Protein AF-E9D9M6-F1 (afdb_monomer_lite)

Structure (mmCIF, N/CA/C/O backbone):
data_AF-E9D9M6-F1
#
_entry.id   AF-E9D9M6-F1
#
loop_
_atom_site.group_PDB
_atom_site.id
_atom_site.type_symbol
_atom_site.label_atom_id
_atom_site.label_alt_id
_atom_site.label_comp_id
_atom_site.label_asym_id
_atom_site.label_entity_id
_atom_site.label_seq_id
_atom_site.pdbx_PDB_ins_code
_atom_site.Cartn_x
_atom_site.Cartn_y
_atom_site.Cartn_z
_atom_site.occupancy
_atom_site.B_iso_or_equiv
_atom_site.auth_seq_id
_atom_site.auth_comp_id
_atom_site.auth_asym_id
_atom_site.auth_atom_id
_atom_site.pdbx_PDB_model_num
ATOM 1 N N . PHE A 1 1 ? -7.738 -0.758 3.092 1.00 94.56 1 PHE A N 1
ATOM 2 C CA . PHE A 1 1 ? -6.888 -0.026 4.044 1.00 94.56 1 PHE A CA 1
ATOM 3 C C . PHE A 1 1 ? -7.415 -0.153 5.475 1.00 94.56 1 PHE A C 1
ATOM 5 O O . PHE A 1 1 ? -6.668 -0.632 6.311 1.00 94.56 1 PHE A O 1
ATOM 12 N N . PHE A 1 2 ? -8.692 0.124 5.754 1.00 97.19 2 PHE A N 1
ATOM 13 C CA . PHE A 1 2 ? -9.282 -0.153 7.082 1.00 97.19 2 PHE A CA 1
ATOM 14 C C . PHE A 1 2 ? -9.770 -1.597 7.252 1.00 97.19 2 PHE A C 1
ATOM 16 O O . PHE A 1 2 ? -9.523 -2.226 8.266 1.00 97.19 2 PHE A O 1
ATOM 23 N N . LYS A 1 3 ? -10.407 -2.154 6.214 1.00 94.88 3 LYS A N 1
ATOM 24 C CA . LYS A 1 3 ? -10.899 -3.542 6.182 1.00 94.88 3 LYS A CA 1
ATOM 25 C C . LYS A 1 3 ? -10.252 -4.279 5.000 1.00 94.88 3 LYS A C 1
ATOM 27 O O . LYS A 1 3 ? -10.817 -4.281 3.904 1.00 94.88 3 LYS A O 1
ATOM 32 N N . PRO A 1 4 ? -9.001 -4.766 5.122 1.00 94.00 4 PRO A N 1
ATOM 33 C CA . PRO A 1 4 ? -8.309 -5.423 4.015 1.00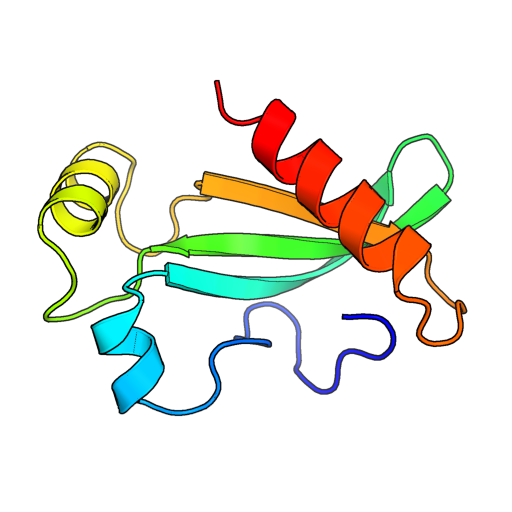 94.00 4 PRO A CA 1
ATOM 34 C C . PRO A 1 4 ? -9.045 -6.697 3.583 1.00 94.00 4 PRO A C 1
ATOM 36 O O . PRO A 1 4 ? -9.311 -7.580 4.387 1.00 94.00 4 PRO A O 1
ATOM 39 N N . THR A 1 5 ? -9.345 -6.805 2.287 1.00 94.38 5 THR A N 1
ATOM 40 C CA . THR A 1 5 ? -10.025 -7.972 1.688 1.00 94.38 5 THR A CA 1
ATOM 41 C C . THR A 1 5 ? -9.066 -8.971 1.047 1.00 94.38 5 THR A C 1
ATOM 43 O O . THR A 1 5 ? -9.489 -9.962 0.458 1.00 94.38 5 THR A O 1
ATOM 46 N N . VAL A 1 6 ? -7.765 -8.693 1.104 1.00 96.00 6 VAL A N 1
ATOM 47 C CA . VAL A 1 6 ? -6.722 -9.525 0.506 1.00 96.00 6 VAL A CA 1
ATOM 48 C C . VAL A 1 6 ? -5.913 -10.208 1.595 1.00 96.00 6 VAL A C 1
ATOM 50 O O . VAL A 1 6 ? -5.737 -9.664 2.683 1.00 96.00 6 VAL A O 1
ATOM 53 N N . ALA A 1 7 ? -5.399 -11.397 1.291 1.00 97.06 7 ALA A N 1
ATOM 54 C CA . ALA A 1 7 ? -4.478 -12.092 2.178 1.00 97.06 7 ALA A CA 1
ATOM 55 C C . ALA A 1 7 ? -3.144 -11.335 2.312 1.00 97.06 7 ALA A C 1
ATOM 57 O O . ALA A 1 7 ? -2.796 -10.489 1.485 1.00 97.06 7 ALA A O 1
ATOM 58 N N . ARG A 1 8 ? -2.367 -11.682 3.341 1.00 97.50 8 ARG A N 1
ATOM 59 C CA . ARG A 1 8 ? -0.999 -11.184 3.517 1.00 97.50 8 ARG A CA 1
ATOM 60 C C . ARG A 1 8 ? -0.141 -11.462 2.271 1.00 97.50 8 ARG A C 1
ATOM 62 O O . ARG A 1 8 ? -0.247 -12.524 1.660 1.00 97.50 8 ARG A O 1
ATOM 69 N N . GLY A 1 9 ? 0.709 -10.507 1.905 1.00 95.56 9 GLY A N 1
ATOM 70 C CA . GLY A 1 9 ? 1.576 -10.552 0.727 1.00 95.56 9 GLY A CA 1
ATOM 71 C C . GLY A 1 9 ? 0.849 -10.285 -0.593 1.00 95.56 9 GLY A C 1
ATOM 72 O O . GLY A 1 9 ? 1.410 -10.541 -1.657 1.00 95.56 9 GLY A O 1
ATOM 73 N N . LYS A 1 10 ? -0.409 -9.827 -0.551 1.00 96.94 10 LYS A N 1
ATOM 74 C CA . LYS A 1 10 ? -1.197 -9.498 -1.743 1.00 96.94 10 LYS A CA 1
ATOM 75 C C . LYS A 1 10 ? -1.485 -8.007 -1.830 1.00 96.94 10 LYS A C 1
ATOM 77 O O . LYS A 1 10 ? -1.632 -7.317 -0.820 1.00 96.94 10 LYS A O 1
ATOM 82 N N . THR A 1 11 ? -1.638 -7.546 -3.064 1.00 97.25 11 THR A N 1
ATOM 83 C CA . THR A 1 11 ? -1.885 -6.145 -3.391 1.00 97.25 11 THR A CA 1
ATOM 84 C C . THR A 1 11 ? -3.285 -5.702 -3.005 1.00 97.25 11 THR A C 1
ATOM 86 O O . THR A 1 11 ? -4.290 -6.245 -3.477 1.00 97.25 11 THR A O 1
ATOM 89 N N . VAL A 1 12 ? -3.353 -4.674 -2.159 1.00 97.25 12 VAL A N 1
ATOM 90 C CA . VAL A 1 12 ? -4.602 -3.979 -1.840 1.00 97.25 12 VAL A CA 1
ATOM 91 C C . VAL A 1 12 ? -4.899 -2.893 -2.871 1.00 97.25 12 VAL A C 1
ATOM 93 O O . VAL A 1 12 ? -6.060 -2.723 -3.244 1.00 97.25 12 VAL A O 1
ATOM 96 N N . TRP A 1 13 ? -3.868 -2.210 -3.372 1.00 96.94 13 TRP A N 1
ATOM 97 C CA . TRP A 1 13 ? -3.990 -1.181 -4.400 1.00 96.94 13 TRP A CA 1
ATOM 98 C C . TRP A 1 13 ? -2.677 -1.018 -5.186 1.00 96.94 13 TRP A C 1
ATOM 100 O O . TRP A 1 13 ? -1.617 -1.077 -4.570 1.00 96.94 13 TRP A O 1
ATOM 110 N N . PRO A 1 14 ? -2.711 -0.756 -6.502 1.00 96.88 14 PRO A N 1
ATOM 111 C CA . PRO A 1 14 ? -3.888 -0.762 -7.368 1.00 96.88 14 PRO A CA 1
ATOM 112 C C . PRO A 1 14 ? -4.322 -2.196 -7.719 1.00 96.88 14 PRO A C 1
ATOM 114 O O . PRO A 1 14 ? -3.534 -3.135 -7.666 1.00 96.88 14 PRO A O 1
ATOM 117 N N . LYS A 1 15 ? -5.608 -2.382 -8.045 1.00 93.50 15 LYS A N 1
ATOM 118 C CA . LYS A 1 15 ? -6.198 -3.716 -8.286 1.00 93.50 15 LYS A CA 1
ATOM 119 C C . LYS A 1 15 ? -6.088 -4.184 -9.736 1.00 93.50 15 LYS A C 1
ATOM 121 O O . LYS A 1 15 ? -6.040 -5.387 -9.974 1.00 93.50 15 LYS A O 1
ATOM 126 N N . ASN A 1 16 ? -6.108 -3.263 -10.699 1.00 95.62 16 ASN A N 1
ATOM 127 C CA . ASN A 1 16 ? -6.111 -3.620 -12.115 1.00 95.62 16 ASN A CA 1
ATOM 128 C C . ASN A 1 16 ? -4.689 -3.561 -12.726 1.00 95.62 16 ASN A C 1
ATOM 130 O O . ASN A 1 16 ? -3.847 -2.790 -12.256 1.00 95.62 16 ASN A O 1
ATOM 134 N N . PRO A 1 17 ? -4.406 -4.352 -13.781 1.00 94.69 17 PRO A N 1
ATOM 135 C CA . PRO A 1 17 ? -3.078 -4.403 -14.400 1.00 94.69 17 PRO A CA 1
ATOM 136 C C . PRO A 1 17 ? -2.603 -3.089 -15.030 1.00 94.69 17 PRO A C 1
ATOM 138 O O . PRO A 1 17 ? -1.407 -2.807 -15.019 1.00 94.69 17 PRO A O 1
ATOM 141 N N . ALA A 1 18 ? -3.515 -2.284 -15.580 1.00 96.06 18 ALA A N 1
ATOM 142 C CA . ALA A 1 18 ? -3.153 -1.032 -16.240 1.00 96.06 18 ALA A CA 1
ATOM 143 C C . ALA A 1 18 ? -2.592 -0.016 -15.235 1.00 96.06 18 ALA A C 1
ATOM 145 O O . ALA A 1 18 ? -1.544 0.582 -15.477 1.00 96.06 18 ALA A O 1
ATOM 146 N N . ASP A 1 19 ? -3.233 0.112 -14.076 1.00 97.38 19 ASP A N 1
ATOM 147 C CA . ASP A 1 19 ? -2.811 1.010 -13.005 1.00 97.38 19 ASP A CA 1
ATOM 148 C C . ASP A 1 19 ? -1.519 0.539 -12.334 1.00 97.38 19 ASP A C 1
ATOM 150 O O . ASP A 1 19 ? -0.665 1.359 -12.000 1.00 97.38 19 ASP A O 1
ATOM 154 N N . LEU A 1 20 ? -1.318 -0.777 -12.213 1.00 96.44 20 LEU A N 1
ATOM 155 C CA . LEU A 1 20 ? -0.051 -1.350 -11.745 1.00 96.44 20 LEU A CA 1
ATOM 156 C C . LEU A 1 20 ? 1.137 -0.892 -12.610 1.00 96.44 20 LEU A C 1
ATOM 158 O O . LEU A 1 20 ? 2.207 -0.574 -12.086 1.00 96.44 20 LEU A O 1
ATOM 162 N N . LEU A 1 21 ? 0.967 -0.838 -13.934 1.00 96.62 21 LEU A N 1
ATOM 163 C CA . LEU A 1 21 ? 2.003 -0.351 -14.851 1.00 96.62 21 LEU A CA 1
ATOM 164 C C . LEU A 1 21 ? 2.098 1.178 -14.856 1.00 96.62 21 LEU A C 1
ATOM 166 O O . LEU A 1 21 ? 3.201 1.721 -14.857 1.00 96.62 21 LEU A O 1
ATOM 170 N N . ARG A 1 22 ? 0.952 1.868 -14.829 1.00 96.75 22 ARG A N 1
ATOM 171 C CA . ARG A 1 22 ? 0.868 3.333 -14.857 1.00 96.75 22 ARG A CA 1
ATOM 172 C C . ARG A 1 22 ? 1.524 3.971 -13.636 1.00 96.75 22 ARG A C 1
ATOM 174 O O . ARG A 1 22 ? 2.331 4.880 -13.797 1.00 96.75 22 ARG A O 1
ATOM 181 N N . TYR A 1 23 ? 1.167 3.520 -12.435 1.00 96.75 23 TYR A N 1
ATOM 182 C CA . TYR A 1 23 ? 1.712 4.063 -11.192 1.00 96.75 23 TYR A CA 1
ATOM 183 C C . TYR A 1 23 ? 3.082 3.480 -10.871 1.00 96.75 23 TYR A C 1
ATOM 185 O O . TYR A 1 23 ? 3.890 4.146 -10.238 1.00 96.75 23 TYR A O 1
ATOM 193 N N . GLY A 1 24 ? 3.354 2.245 -11.297 1.00 97.38 24 GLY A N 1
ATOM 194 C CA . GLY A 1 24 ? 4.643 1.594 -11.087 1.00 97.38 24 GLY A CA 1
ATOM 195 C C . GLY A 1 24 ? 4.933 1.185 -9.644 1.00 97.38 24 GLY A C 1
ATOM 196 O O . GLY A 1 24 ? 5.991 0.618 -9.395 1.00 97.38 24 GLY A O 1
ATOM 197 N N . VAL A 1 25 ? 4.011 1.417 -8.712 1.00 97.12 25 VAL A N 1
ATOM 198 C CA . VAL A 1 25 ? 4.081 0.997 -7.308 1.00 97.12 25 VAL A CA 1
ATOM 199 C C . VAL A 1 25 ? 2.787 0.309 -6.895 1.00 97.12 25 VAL A C 1
ATOM 201 O O . VAL A 1 25 ? 1.743 0.480 -7.527 1.00 97.12 25 VAL A O 1
ATOM 204 N N . ARG A 1 26 ? 2.861 -0.471 -5.821 1.00 97.75 26 ARG A N 1
ATOM 205 C CA . ARG A 1 26 ? 1.724 -1.155 -5.215 1.00 97.75 26 ARG A CA 1
ATOM 206 C C . ARG A 1 26 ? 1.820 -1.126 -3.695 1.00 97.75 26 ARG A C 1
ATOM 208 O O . ARG A 1 26 ? 2.906 -1.251 -3.140 1.00 97.75 26 ARG A O 1
ATOM 215 N N . TRP A 1 27 ? 0.675 -0.986 -3.045 1.00 97.88 27 TRP A N 1
ATOM 216 C CA . TRP A 1 27 ? 0.495 -1.251 -1.629 1.00 97.88 27 TRP A CA 1
ATOM 217 C C . TRP A 1 27 ? 0.108 -2.715 -1.448 1.00 97.88 27 TRP A C 1
ATOM 219 O O . TRP A 1 27 ? -0.975 -3.136 -1.867 1.00 97.88 27 TRP A O 1
ATOM 229 N N . ASP A 1 28 ? 0.979 -3.472 -0.794 1.00 97.94 28 ASP A N 1
ATOM 230 C CA . ASP A 1 28 ? 0.739 -4.863 -0.420 1.00 97.94 28 ASP A CA 1
ATOM 231 C C . ASP A 1 28 ? 0.401 -4.949 1.074 1.00 97.94 28 ASP A C 1
ATOM 233 O O . ASP A 1 28 ? 0.995 -4.258 1.902 1.00 97.94 28 ASP A O 1
ATOM 237 N N . TYR A 1 29 ? -0.585 -5.774 1.429 1.00 98.38 29 TYR A N 1
ATOM 238 C CA . TYR A 1 29 ? -0.973 -5.985 2.823 1.00 98.38 29 TYR A CA 1
ATOM 239 C C . TYR A 1 29 ? -0.002 -6.943 3.512 1.00 98.38 29 TYR A C 1
ATOM 241 O O . TYR A 1 29 ? 0.228 -8.043 3.014 1.00 98.38 29 TYR A O 1
ATOM 249 N N . ASP A 1 30 ? 0.529 -6.570 4.674 1.00 98.00 30 ASP A N 1
ATOM 250 C CA . ASP A 1 30 ? 1.511 -7.372 5.414 1.00 98.00 30 ASP A CA 1
ATOM 251 C C . ASP A 1 30 ? 0.996 -7.905 6.767 1.00 98.00 30 ASP A C 1
ATOM 253 O O . ASP A 1 30 ? 1.746 -8.459 7.567 1.00 98.00 30 ASP A O 1
ATOM 257 N N . GLY A 1 31 ? -0.312 -7.825 7.009 1.00 97.94 31 GLY A N 1
ATOM 258 C CA . GLY A 1 31 ? -0.921 -8.336 8.238 1.00 97.94 31 GLY A CA 1
ATOM 259 C C . GLY A 1 31 ? -1.029 -7.283 9.339 1.00 97.94 31 GLY A C 1
ATOM 260 O O . GLY A 1 31 ? -0.935 -6.085 9.081 1.00 97.94 31 GLY A O 1
ATOM 261 N N . ILE A 1 32 ? -1.277 -7.748 10.563 1.00 98.06 32 ILE A N 1
ATOM 262 C CA . ILE A 1 32 ? -1.402 -6.899 11.751 1.00 98.06 32 ILE A CA 1
ATOM 263 C C . ILE A 1 32 ? -0.052 -6.853 12.474 1.00 98.06 32 ILE A C 1
ATOM 265 O O . ILE A 1 32 ? 0.559 -7.896 12.712 1.00 98.06 32 ILE A O 1
ATOM 269 N N . THR A 1 33 ? 0.407 -5.654 12.826 1.00 97.50 33 THR A N 1
ATOM 270 C CA . THR A 1 33 ? 1.640 -5.418 13.591 1.00 97.50 33 THR A CA 1
ATOM 271 C C . THR A 1 33 ? 1.425 -4.338 14.643 1.00 97.50 33 THR A C 1
ATOM 273 O O . THR A 1 33 ? 0.591 -3.457 14.451 1.00 97.50 33 THR A O 1
ATOM 276 N N . LYS A 1 34 ? 2.229 -4.341 15.712 1.00 97.62 34 LYS A N 1
ATOM 277 C CA . LYS A 1 34 ? 2.259 -3.217 16.656 1.00 97.62 34 LYS A CA 1
ATOM 278 C C . LYS A 1 34 ? 3.021 -2.031 16.068 1.00 97.62 34 LYS A C 1
ATOM 280 O O . LYS A 1 34 ? 4.190 -2.177 15.721 1.00 97.62 34 LYS A O 1
ATOM 285 N N . HIS A 1 35 ? 2.378 -0.868 16.022 1.00 96.00 35 HIS A N 1
ATOM 286 C CA . HIS A 1 35 ? 2.980 0.429 15.704 1.00 96.00 35 HIS A CA 1
ATOM 287 C C . HIS A 1 35 ? 2.659 1.401 16.839 1.00 96.00 35 HIS A C 1
ATOM 289 O O . HIS A 1 35 ? 1.494 1.592 17.173 1.00 96.00 35 HIS A O 1
ATOM 295 N N . ASN A 1 36 ? 3.682 1.958 17.493 1.00 93.50 36 ASN A N 1
ATOM 296 C CA . ASN A 1 36 ? 3.523 2.848 18.656 1.00 93.50 36 ASN A CA 1
ATOM 297 C C . ASN A 1 36 ? 2.620 2.279 19.776 1.00 93.50 36 ASN A C 1
ATOM 299 O O . ASN A 1 36 ? 1.871 3.001 20.425 1.00 93.50 36 ASN A O 1
ATOM 303 N N . GLY A 1 37 ? 2.678 0.960 19.994 1.00 96.06 37 GLY A N 1
ATOM 304 C CA . GLY A 1 37 ? 1.874 0.257 21.002 1.00 96.06 37 GLY A CA 1
ATOM 305 C C . GLY A 1 37 ? 0.452 -0.118 20.563 1.00 96.06 37 GLY A C 1
ATOM 306 O O . GLY A 1 37 ? -0.187 -0.913 21.252 1.00 96.06 37 GLY A O 1
ATOM 307 N N . VAL A 1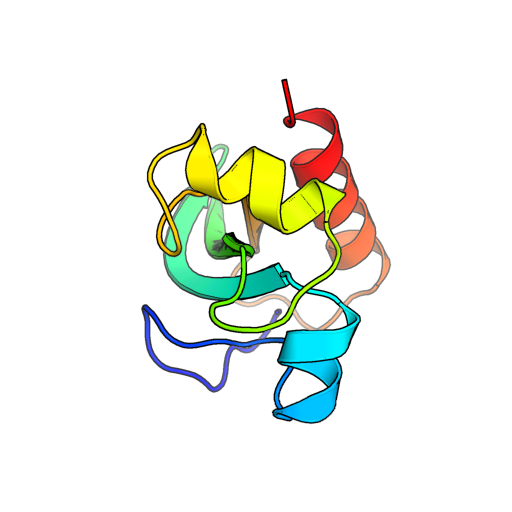 38 ? -0.012 0.368 19.409 1.00 96.62 38 VAL A N 1
ATOM 308 C CA . VAL A 1 38 ? -1.342 0.092 18.846 1.00 96.62 38 VAL A CA 1
ATOM 309 C C . VAL A 1 38 ? -1.247 -1.015 17.796 1.00 96.62 38 VAL A C 1
ATOM 311 O O . VAL A 1 38 ? -0.297 -1.054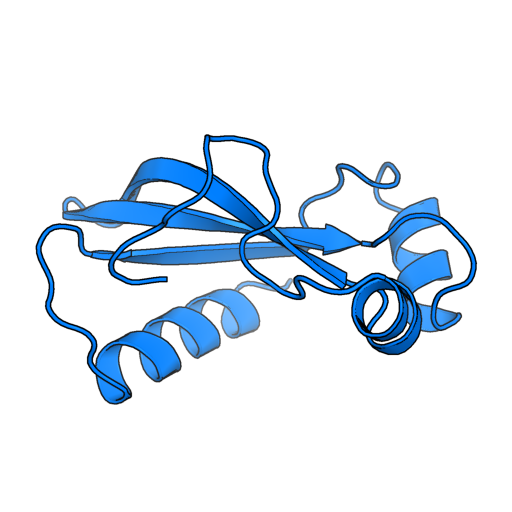 17.014 1.00 96.62 38 VAL A O 1
ATOM 314 N N . ASP A 1 39 ? -2.213 -1.935 17.781 1.00 98.19 39 ASP A N 1
ATOM 315 C CA . ASP A 1 39 ? -2.306 -2.941 16.722 1.00 98.19 39 ASP A CA 1
ATOM 316 C C . ASP A 1 39 ? -2.833 -2.283 15.438 1.00 98.19 39 ASP A C 1
ATOM 318 O O . ASP A 1 39 ? -3.898 -1.666 15.419 1.00 98.19 39 ASP A O 1
ATOM 322 N N . CYS A 1 40 ? -2.072 -2.407 14.352 1.00 98.38 40 CYS A N 1
ATOM 323 C CA . CYS A 1 40 ? -2.364 -1.764 13.077 1.00 98.38 40 CYS A CA 1
ATOM 324 C C . CYS A 1 40 ? -2.298 -2.765 11.924 1.00 98.38 40 CYS A C 1
ATOM 326 O O . CYS A 1 40 ? -1.399 -3.605 11.861 1.00 98.38 40 CYS A O 1
ATOM 328 N N . HIS A 1 41 ? -3.185 -2.615 10.944 1.00 98.38 41 HIS A N 1
ATOM 329 C CA . HIS A 1 41 ? -2.970 -3.134 9.603 1.00 98.38 41 HIS A CA 1
ATOM 330 C C . HIS A 1 41 ? -1.735 -2.471 8.982 1.00 98.38 41 HIS A C 1
ATOM 332 O O . HIS A 1 41 ? -1.693 -1.252 8.798 1.00 98.38 41 HIS A O 1
ATOM 338 N N . ARG A 1 42 ? -0.740 -3.288 8.635 1.00 98.44 42 ARG A N 1
ATOM 339 C CA . ARG A 1 42 ? 0.507 -2.872 7.994 1.00 98.44 42 ARG A CA 1
ATOM 340 C C . ARG A 1 42 ? 0.411 -3.022 6.481 1.00 98.44 42 ARG A C 1
ATOM 342 O O . ARG A 1 42 ? 0.042 -4.083 5.974 1.00 98.44 42 ARG A O 1
ATOM 349 N N . TYR A 1 43 ? 0.812 -1.985 5.756 1.00 98.44 43 TYR A N 1
ATOM 350 C CA . TYR A 1 43 ? 0.884 -1.976 4.297 1.00 98.44 43 TYR A CA 1
ATOM 351 C C . TYR A 1 43 ? 2.277 -1.567 3.846 1.00 98.44 43 TYR A C 1
ATOM 353 O O . TYR A 1 43 ? 2.840 -0.618 4.378 1.00 98.44 43 TYR A O 1
ATOM 361 N N . GLN A 1 44 ? 2.830 -2.263 2.859 1.00 98.12 44 GLN A N 1
ATOM 362 C CA . GLN A 1 44 ? 4.145 -1.970 2.295 1.00 98.12 44 GLN A CA 1
ATOM 363 C C . GLN A 1 44 ? 3.986 -1.384 0.895 1.00 98.12 44 GLN A C 1
ATOM 365 O O . GLN A 1 44 ? 3.327 -1.995 0.053 1.00 98.12 44 GLN A O 1
ATOM 370 N N . LEU A 1 45 ? 4.599 -0.229 0.634 1.00 97.75 45 LEU A N 1
ATOM 371 C CA . LEU A 1 45 ? 4.708 0.316 -0.715 1.00 97.75 45 LEU A CA 1
ATOM 372 C C . LEU A 1 45 ? 5.899 -0.346 -1.405 1.00 97.75 45 LEU A C 1
ATOM 374 O O . LEU A 1 45 ? 7.034 -0.178 -0.967 1.00 97.75 45 LEU A O 1
ATOM 378 N N . GLN A 1 46 ? 5.651 -1.092 -2.474 1.00 97.25 46 GLN A N 1
ATOM 379 C CA . GLN A 1 46 ? 6.675 -1.814 -3.227 1.00 97.25 46 GLN A CA 1
ATOM 380 C C . GLN A 1 46 ? 6.633 -1.425 -4.712 1.00 97.25 46 GLN A C 1
ATOM 382 O O . GLN A 1 46 ? 5.556 -1.145 -5.249 1.00 97.25 46 GLN A O 1
ATOM 387 N N . PRO A 1 47 ? 7.771 -1.427 -5.424 1.00 97.62 47 PRO A N 1
ATOM 388 C CA . PRO A 1 47 ? 7.797 -1.161 -6.856 1.00 97.62 47 PRO A CA 1
ATOM 389 C C . PRO A 1 47 ? 7.199 -2.330 -7.646 1.00 97.62 47 PRO A C 1
ATOM 391 O O . PRO A 1 47 ? 7.452 -3.505 -7.363 1.00 97.62 47 PRO A O 1
ATOM 394 N N . ASN A 1 48 ? 6.424 -2.019 -8.683 1.00 97.31 48 ASN A N 1
ATOM 395 C CA . ASN A 1 48 ? 5.803 -3.005 -9.556 1.00 97.31 48 ASN A CA 1
ATOM 396 C C . ASN A 1 48 ? 6.807 -3.690 -10.508 1.00 97.31 48 ASN A C 1
ATOM 398 O O . ASN A 1 48 ? 7.889 -3.182 -10.814 1.00 97.3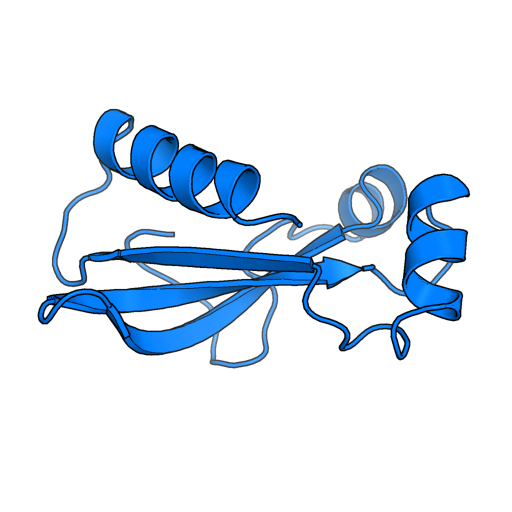1 48 ASN A O 1
ATOM 402 N N . ALA A 1 49 ? 6.461 -4.892 -10.965 1.00 93.56 49 ALA A N 1
ATOM 403 C CA . ALA A 1 49 ? 7.184 -5.564 -12.038 1.00 93.56 49 ALA A CA 1
ATOM 404 C C . ALA A 1 49 ? 6.783 -4.994 -13.414 1.00 93.56 49 ALA A C 1
ATOM 406 O O . ALA A 1 49 ? 5.767 -4.319 -13.562 1.00 93.56 49 ALA A O 1
ATOM 407 N N . GLY A 1 50 ? 7.568 -5.300 -14.449 1.00 92.62 50 GLY A N 1
ATOM 408 C CA . GLY A 1 50 ? 7.232 -4.949 -15.832 1.00 92.62 50 GLY A CA 1
ATOM 409 C C . GLY A 1 50 ? 7.605 -3.520 -16.244 1.00 92.62 50 GLY A C 1
ATOM 410 O O . GLY A 1 50 ? 8.567 -2.937 -15.732 1.00 92.62 50 GLY A O 1
ATOM 411 N N . LYS A 1 51 ? 6.875 -2.991 -17.237 1.00 95.12 51 LYS A N 1
ATOM 412 C CA . LYS A 1 51 ? 7.112 -1.671 -17.839 1.00 95.12 51 LYS A CA 1
ATOM 413 C C . LYS A 1 51 ? 6.455 -0.579 -16.992 1.00 95.12 51 LYS A C 1
ATOM 415 O O . LYS A 1 51 ? 5.274 -0.294 -17.155 1.00 95.12 51 LYS A O 1
ATOM 420 N N . ILE A 1 52 ? 7.249 0.011 -16.107 1.00 96.69 52 ILE A N 1
ATOM 421 C CA . ILE A 1 52 ? 6.856 1.055 -15.152 1.00 96.69 52 ILE A CA 1
ATOM 422 C C . ILE A 1 52 ? 7.622 2.364 -15.434 1.00 96.69 52 ILE A C 1
ATOM 424 O O . ILE A 1 52 ? 8.586 2.329 -16.209 1.00 96.69 52 ILE A O 1
ATOM 428 N N . PRO A 1 53 ? 7.250 3.506 -14.821 1.00 97.75 53 PRO A N 1
ATOM 429 C CA . PRO A 1 53 ? 8.008 4.752 -14.933 1.00 97.75 53 PRO A CA 1
ATOM 430 C C . PRO A 1 53 ? 9.495 4.579 -14.587 1.00 97.75 53 PRO A C 1
ATOM 432 O O . PRO A 1 53 ? 9.844 3.870 -13.639 1.00 97.75 53 PRO A O 1
ATOM 435 N N . SER A 1 54 ? 10.374 5.240 -15.349 1.00 97.31 54 SER A N 1
ATOM 436 C CA . SER A 1 54 ? 11.833 5.066 -15.257 1.00 97.31 54 SER A CA 1
ATOM 437 C C . SER A 1 54 ? 12.378 5.352 -13.862 1.00 97.31 54 SER A C 1
ATOM 439 O O . SER A 1 54 ? 13.156 4.554 -13.358 1.00 97.31 54 SER A O 1
ATOM 441 N N . THR A 1 55 ? 11.905 6.405 -13.193 1.00 96.44 55 THR A N 1
ATOM 442 C CA . THR A 1 55 ? 12.341 6.762 -11.833 1.00 96.44 55 THR A CA 1
ATOM 443 C C . THR A 1 55 ? 12.101 5.631 -10.830 1.00 96.44 55 THR A C 1
ATOM 445 O O . THR A 1 55 ? 12.971 5.317 -10.022 1.00 96.44 55 THR A O 1
ATOM 448 N N . ILE A 1 56 ? 10.945 4.964 -10.908 1.00 96.69 56 ILE A N 1
ATOM 449 C CA . ILE A 1 56 ? 10.615 3.854 -10.004 1.00 96.69 56 ILE A CA 1
ATOM 450 C C . ILE A 1 56 ? 11.411 2.606 -10.386 1.00 96.69 56 ILE A C 1
ATOM 452 O O . ILE A 1 56 ? 11.879 1.882 -9.510 1.00 96.69 56 ILE A O 1
ATOM 456 N N . LYS A 1 57 ? 11.608 2.365 -11.689 1.00 97.31 57 LYS A N 1
ATOM 457 C CA . LYS A 1 57 ? 12.464 1.278 -12.177 1.00 97.31 57 LYS A CA 1
ATOM 458 C C . LYS A 1 57 ? 13.900 1.430 -11.675 1.00 97.31 57 LYS A C 1
ATOM 460 O O . LYS A 1 57 ? 14.449 0.481 -11.132 1.00 97.31 57 LYS A O 1
ATOM 465 N N . GLU A 1 58 ? 14.489 2.610 -11.821 1.00 97.38 58 GLU A N 1
ATOM 466 C CA . GLU A 1 58 ? 15.850 2.892 -11.365 1.00 97.38 58 GLU A CA 1
ATOM 467 C C . GLU A 1 58 ? 15.983 2.732 -9.852 1.00 97.38 58 GLU A C 1
ATOM 469 O O . GLU A 1 58 ? 16.950 2.132 -9.385 1.00 97.38 58 GLU A O 1
ATOM 474 N N . TRP A 1 59 ? 15.003 3.218 -9.082 1.00 96.62 59 TRP A N 1
ATOM 475 C CA . TRP A 1 59 ? 14.974 2.996 -7.639 1.00 96.62 59 TRP A CA 1
ATOM 476 C C . TRP A 1 59 ? 14.910 1.499 -7.318 1.00 96.62 59 TRP A C 1
ATOM 478 O O . TRP A 1 59 ? 15.742 0.996 -6.567 1.00 96.62 59 TRP A O 1
ATOM 488 N N . ARG A 1 60 ? 13.987 0.756 -7.937 1.00 97.06 60 ARG A N 1
ATOM 489 C CA . ARG A 1 60 ? 13.826 -0.692 -7.742 1.00 97.06 60 ARG A CA 1
ATOM 490 C C . ARG A 1 60 ? 15.121 -1.452 -8.016 1.00 97.06 60 ARG A C 1
ATOM 492 O O . ARG A 1 60 ? 15.515 -2.299 -7.218 1.00 97.06 60 ARG A O 1
ATOM 499 N N . ASP A 1 61 ? 15.764 -1.155 -9.140 1.00 96.12 61 ASP A N 1
ATOM 500 C CA . ASP A 1 61 ? 16.959 -1.861 -9.598 1.00 96.12 61 ASP A CA 1
ATOM 501 C C . ASP A 1 61 ? 18.164 -1.590 -8.661 1.00 96.12 61 ASP A C 1
ATOM 503 O O . ASP A 1 61 ? 19.044 -2.438 -8.540 1.00 96.12 61 ASP A O 1
ATOM 507 N N . LYS A 1 62 ? 18.168 -0.465 -7.925 1.00 96.94 62 LYS A N 1
ATOM 508 C CA . LYS A 1 62 ? 19.181 -0.132 -6.901 1.00 96.94 62 LYS A CA 1
ATOM 509 C C . LYS A 1 62 ? 18.865 -0.654 -5.494 1.00 96.94 62 LYS A C 1
ATOM 511 O O . LYS A 1 62 ? 19.782 -0.777 -4.690 1.00 96.94 62 LYS A O 1
ATOM 516 N N . ASN A 1 63 ? 17.600 -0.943 -5.182 1.00 95.31 63 ASN A N 1
ATOM 517 C CA . ASN A 1 63 ? 17.133 -1.166 -3.804 1.00 95.31 63 ASN A CA 1
ATOM 518 C C . ASN A 1 63 ? 16.644 -2.599 -3.522 1.00 95.31 63 ASN A C 1
ATOM 520 O O . ASN A 1 63 ? 15.926 -2.827 -2.554 1.00 95.31 63 ASN A O 1
ATOM 524 N N . GLY A 1 64 ? 17.037 -3.585 -4.334 1.00 92.56 64 GLY A N 1
ATOM 525 C CA . GLY A 1 64 ? 16.726 -4.999 -4.070 1.00 92.56 64 GLY A CA 1
ATOM 526 C C . GLY A 1 64 ? 15.492 -5.541 -4.799 1.00 92.56 64 GLY A C 1
ATOM 527 O O . GLY A 1 64 ? 14.963 -6.590 -4.434 1.00 92.56 64 GLY A O 1
ATOM 528 N N . GLY A 1 65 ? 15.042 -4.873 -5.864 1.00 95.06 65 GLY A N 1
ATOM 529 C CA . GLY A 1 65 ? 14.059 -5.435 -6.787 1.00 95.06 65 GLY A CA 1
ATOM 530 C C . GLY A 1 65 ? 12.604 -5.235 -6.363 1.00 95.06 65 GLY A C 1
ATOM 531 O O . GLY A 1 65 ? 12.251 -4.319 -5.626 1.00 95.06 65 GLY A O 1
ATOM 532 N N . THR A 1 66 ? 11.715 -6.082 -6.884 1.00 93.50 66 THR A N 1
ATOM 533 C CA . THR A 1 66 ? 10.256 -5.911 -6.761 1.00 93.50 66 THR A CA 1
ATOM 534 C C . THR A 1 66 ? 9.719 -6.073 -5.345 1.00 93.50 66 THR A C 1
ATOM 536 O O . THR A 1 66 ? 8.608 -5.627 -5.094 1.00 93.50 66 THR A O 1
ATOM 539 N N . HIS A 1 67 ? 10.466 -6.706 -4.440 1.00 92.38 67 HIS A N 1
ATOM 540 C CA . HIS A 1 67 ? 10.071 -6.898 -3.039 1.00 92.38 67 HIS A CA 1
ATOM 541 C C . HIS A 1 67 ? 10.689 -5.862 -2.093 1.00 92.38 67 HIS A C 1
ATOM 543 O O . HIS A 1 67 ? 10.457 -5.920 -0.887 1.00 92.38 67 HIS A O 1
ATOM 549 N N . ALA A 1 68 ? 11.464 -4.914 -2.630 1.00 95.75 68 ALA A N 1
ATOM 550 C CA . ALA A 1 68 ? 11.976 -3.789 -1.868 1.00 95.75 68 ALA A CA 1
ATOM 551 C C . ALA A 1 68 ? 10.819 -2.943 -1.328 1.00 95.75 68 ALA A C 1
ATOM 553 O O . ALA A 1 68 ? 9.872 -2.631 -2.054 1.00 95.75 68 ALA A O 1
ATOM 554 N N . VAL A 1 69 ? 10.901 -2.566 -0.055 1.00 96.38 69 VAL A N 1
ATOM 555 C CA . VAL A 1 69 ? 9.889 -1.738 0.603 1.00 96.38 69 VAL A CA 1
ATOM 556 C C . VAL A 1 69 ? 10.348 -0.288 0.552 1.00 96.38 69 VAL A C 1
ATOM 558 O O . VAL A 1 69 ? 11.380 0.049 1.121 1.00 96.38 69 VAL A O 1
ATOM 561 N N . ILE A 1 70 ? 9.584 0.554 -0.142 1.00 96.00 70 ILE A N 1
ATOM 562 C CA . ILE A 1 70 ? 9.809 2.001 -0.239 1.00 96.00 70 ILE A CA 1
ATOM 563 C C . ILE A 1 70 ? 9.418 2.667 1.079 1.00 96.00 70 ILE A C 1
ATOM 565 O O . ILE A 1 70 ? 10.172 3.452 1.639 1.00 96.00 70 ILE A O 1
ATOM 569 N N . THR A 1 71 ? 8.222 2.350 1.574 1.00 97.31 71 THR A N 1
ATOM 570 C CA . THR A 1 71 ? 7.724 2.826 2.864 1.00 97.31 71 THR A CA 1
ATOM 571 C C . THR A 1 71 ? 6.629 1.902 3.395 1.00 97.31 71 THR A C 1
ATOM 573 O O . THR A 1 71 ? 6.163 0.991 2.700 1.00 97.31 71 THR A O 1
ATOM 576 N N . VAL A 1 72 ? 6.232 2.121 4.644 1.00 97.88 72 VAL A N 1
ATOM 577 C CA . VAL A 1 72 ? 5.225 1.356 5.363 1.00 97.88 72 VAL A CA 1
ATOM 578 C C . VAL A 1 72 ? 4.169 2.302 5.916 1.00 97.88 72 VAL A C 1
ATOM 580 O O . VAL A 1 72 ? 4.495 3.278 6.580 1.00 97.88 72 VAL A O 1
ATOM 583 N N . MET A 1 73 ? 2.903 1.966 5.690 1.00 98.00 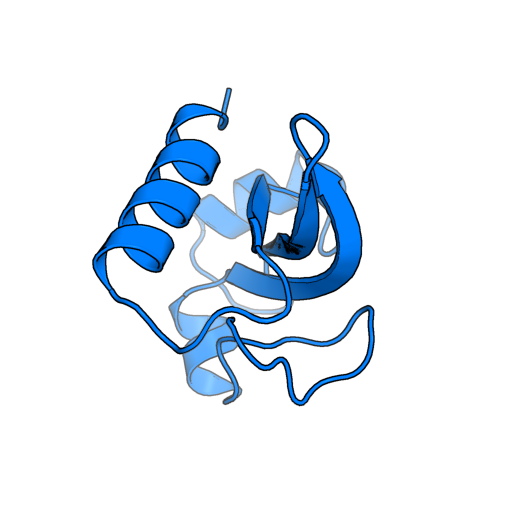73 MET A N 1
ATOM 584 C CA . MET A 1 73 ? 1.757 2.653 6.277 1.00 98.00 73 MET A CA 1
ATOM 585 C C . MET A 1 73 ? 1.097 1.753 7.322 1.00 98.00 73 MET A C 1
ATOM 587 O O . MET A 1 73 ? 0.897 0.558 7.081 1.00 98.00 73 MET A O 1
ATOM 591 N N . HIS A 1 74 ? 0.734 2.340 8.460 1.00 98.25 74 HIS A N 1
ATOM 592 C CA . HIS A 1 74 ? 0.054 1.662 9.559 1.00 98.25 74 HIS A CA 1
ATOM 593 C C . HIS A 1 74 ? -1.313 2.298 9.781 1.00 98.25 74 HIS A C 1
ATOM 595 O O . HIS A 1 74 ? -1.404 3.502 10.003 1.00 98.25 74 HIS A O 1
ATOM 601 N N . ILE A 1 75 ? -2.366 1.487 9.718 1.00 97.94 75 ILE A N 1
ATOM 602 C CA . ILE A 1 75 ? -3.743 1.922 9.970 1.00 97.94 75 ILE A CA 1
ATOM 603 C C . ILE A 1 75 ? -4.275 1.120 11.154 1.00 97.94 75 ILE A C 1
ATOM 605 O O . ILE A 1 75 ? -4.215 -0.109 11.076 1.00 97.94 75 ILE A O 1
ATOM 609 N N . PRO A 1 76 ? -4.776 1.756 12.226 1.00 97.62 76 PRO A N 1
ATOM 610 C CA . PRO A 1 76 ? -5.311 1.045 13.384 1.00 97.62 76 PRO A CA 1
ATOM 611 C C . PRO A 1 76 ? -6.354 -0.012 12.999 1.00 97.62 76 PRO A C 1
ATOM 613 O O . PRO A 1 76 ? -7.156 0.188 12.082 1.00 97.62 76 PRO A O 1
ATOM 616 N N . VAL A 1 77 ? -6.317 -1.161 13.678 1.00 97.31 77 VAL A N 1
ATOM 617 C CA . VAL A 1 77 ? -7.349 -2.198 13.519 1.00 97.31 77 VAL A CA 1
ATOM 618 C C . VAL A 1 77 ? -8.681 -1.733 14.115 1.00 97.31 77 VAL A C 1
ATOM 620 O O . VAL A 1 77 ? -8.735 -0.732 14.829 1.00 97.31 77 VAL A O 1
ATOM 623 N N . ASP A 1 78 ? -9.763 -2.441 13.783 1.00 93.94 78 ASP A N 1
ATOM 624 C CA . ASP A 1 78 ? -11.115 -2.218 14.326 1.00 93.94 78 ASP A CA 1
ATOM 625 C C . ASP A 1 78 ? -11.620 -0.766 14.217 1.00 93.94 78 ASP A C 1
ATOM 627 O O . ASP A 1 78 ? -12.476 -0.316 14.976 1.00 93.94 78 ASP A O 1
ATOM 631 N N . THR A 1 79 ? -11.097 -0.034 13.233 1.00 94.38 79 THR A N 1
ATOM 632 C CA . THR A 1 79 ? -11.434 1.362 12.955 1.00 94.38 79 THR A CA 1
ATOM 633 C C . THR A 1 79 ? -12.304 1.429 11.705 1.00 94.38 79 THR A C 1
ATOM 635 O O . THR A 1 79 ? -11.982 0.833 10.671 1.00 94.38 79 THR A O 1
ATOM 638 N N . GLU A 1 80 ? -13.432 2.136 11.789 1.00 96.38 80 GLU A N 1
ATOM 639 C CA . GLU A 1 80 ? -14.255 2.406 10.609 1.00 96.38 80 GLU A CA 1
ATOM 640 C C . GLU A 1 80 ? -13.503 3.305 9.615 1.00 96.38 80 GLU A C 1
ATOM 642 O O . GLU A 1 80 ? -12.638 4.078 10.023 1.00 96.38 80 GLU A O 1
ATOM 647 N N . PRO A 1 81 ? -13.783 3.202 8.303 1.00 96.75 81 PRO A N 1
ATOM 648 C CA . PRO A 1 81 ? -13.121 4.033 7.309 1.00 96.75 81 PRO A CA 1
ATOM 649 C C . PRO A 1 81 ? -13.245 5.524 7.623 1.00 96.75 81 PRO A C 1
ATOM 651 O O . PRO A 1 81 ? -14.346 6.069 7.633 1.00 96.75 81 PRO A O 1
ATOM 654 N N . ASP A 1 82 ? -12.096 6.164 7.815 1.00 97.62 82 ASP A N 1
ATOM 655 C CA . ASP A 1 82 ? -11.983 7.578 8.152 1.00 97.62 82 ASP A CA 1
ATOM 656 C C . ASP A 1 82 ? -10.885 8.231 7.301 1.00 97.62 82 ASP A C 1
ATOM 658 O O . ASP A 1 82 ? -9.770 7.713 7.174 1.00 97.62 82 ASP A O 1
ATOM 662 N N . THR A 1 83 ? -11.214 9.354 6.666 1.00 96.88 83 THR A N 1
ATOM 663 C CA . THR A 1 83 ? -10.302 10.038 5.743 1.00 96.88 83 THR A CA 1
ATOM 664 C C . THR A 1 83 ? -9.123 10.678 6.470 1.00 96.88 83 THR A C 1
ATOM 666 O O . THR A 1 83 ? -8.000 10.582 5.983 1.00 96.88 83 THR A O 1
ATOM 669 N N . GLU A 1 84 ? -9.337 11.284 7.637 1.00 97.56 84 GLU A N 1
ATOM 670 C CA . GLU A 1 84 ? -8.279 11.973 8.384 1.00 97.56 84 GLU A CA 1
ATOM 671 C C . GLU A 1 84 ? -7.257 10.969 8.924 1.00 97.56 84 GLU A C 1
ATOM 673 O O . GLU A 1 84 ? -6.042 11.189 8.848 1.00 97.56 84 GLU A O 1
ATOM 678 N N . ILE A 1 85 ? -7.733 9.813 9.398 1.00 97.25 85 ILE A N 1
ATOM 679 C CA . ILE A 1 85 ? -6.856 8.711 9.808 1.00 97.25 85 ILE A CA 1
ATOM 680 C C . ILE A 1 85 ? -6.054 8.204 8.608 1.00 97.25 85 ILE A C 1
ATOM 682 O O . ILE A 1 85 ? -4.846 8.007 8.707 1.00 97.25 85 ILE A O 1
ATOM 686 N N . PHE A 1 86 ? -6.691 8.025 7.449 1.00 97.44 86 PHE A N 1
ATOM 687 C CA . PHE A 1 86 ? -5.978 7.574 6.256 1.00 97.44 86 PHE A CA 1
ATOM 688 C C . PHE A 1 86 ? -4.894 8.564 5.818 1.00 97.44 86 PHE A C 1
ATOM 690 O O . PHE A 1 86 ? -3.759 8.159 5.566 1.00 97.44 86 PHE A O 1
ATOM 697 N N . GLU A 1 87 ? -5.230 9.849 5.727 1.00 97.50 87 GLU A N 1
ATOM 698 C CA . GLU A 1 87 ? -4.304 10.890 5.284 1.00 97.50 87 GLU A CA 1
ATOM 699 C C . GLU A 1 87 ? -3.140 11.074 6.259 1.00 97.50 87 GLU A C 1
ATOM 701 O O . GLU A 1 87 ? -1.994 11.191 5.821 1.00 97.50 87 GLU A O 1
ATOM 706 N N . SER A 1 88 ? -3.398 11.036 7.569 1.00 96.94 88 SER A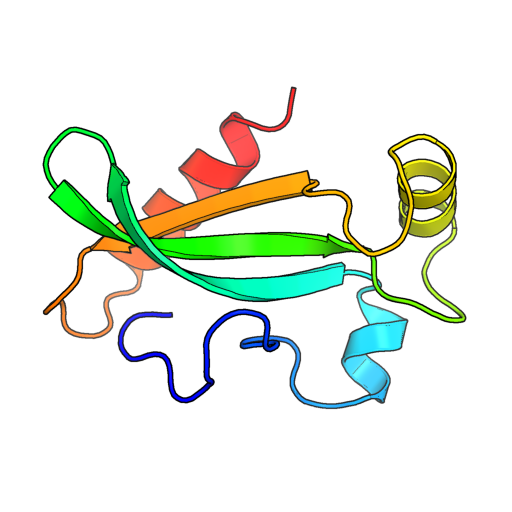 N 1
ATOM 707 C CA . SER A 1 88 ? -2.341 11.119 8.583 1.00 96.94 88 SER A CA 1
ATOM 708 C C . SER A 1 88 ? -1.402 9.911 8.532 1.00 96.94 88 SER A C 1
ATOM 710 O O . SER A 1 88 ? -0.187 10.103 8.468 1.00 96.94 88 SER A O 1
ATOM 712 N N . SER A 1 89 ? -1.933 8.687 8.441 1.00 96.94 89 SER A N 1
ATOM 713 C CA . SER A 1 89 ? -1.132 7.469 8.260 1.00 96.94 89 SER A CA 1
ATOM 714 C C . SER A 1 89 ? -0.317 7.488 6.961 1.00 96.94 89 SER A C 1
ATOM 716 O O . SER A 1 89 ? 0.842 7.067 6.942 1.00 96.94 89 SER A O 1
ATOM 718 N N . ALA A 1 90 ? -0.901 7.967 5.859 1.00 96.12 90 ALA A N 1
ATOM 719 C CA . ALA A 1 90 ? -0.208 8.070 4.577 1.00 96.12 90 ALA A CA 1
ATOM 720 C C . ALA A 1 90 ? 0.908 9.121 4.624 1.00 96.12 90 ALA A C 1
ATOM 722 O O . ALA A 1 90 ? 2.001 8.881 4.111 1.00 96.12 90 ALA A O 1
ATOM 723 N N . LYS A 1 91 ? 0.659 10.264 5.267 1.00 96.69 91 LYS A N 1
ATOM 724 C CA . LYS A 1 91 ? 1.662 11.311 5.453 1.00 96.69 91 LYS A CA 1
ATOM 725 C C . LYS A 1 91 ? 2.815 10.833 6.331 1.00 96.69 91 LYS A C 1
ATOM 727 O O . LYS A 1 91 ? 3.961 10.996 5.933 1.00 96.69 91 LYS A O 1
ATOM 732 N N . GLU A 1 92 ? 2.529 10.168 7.451 1.00 96.25 92 GLU A N 1
ATOM 733 C CA . GLU A 1 92 ? 3.559 9.570 8.309 1.00 96.25 92 GLU A CA 1
ATOM 734 C C . GLU A 1 92 ? 4.440 8.584 7.524 1.00 96.25 92 GLU A C 1
ATOM 736 O O . GLU A 1 92 ? 5.665 8.595 7.653 1.00 96.25 92 GLU A O 1
ATOM 741 N N . ALA A 1 93 ? 3.843 7.747 6.670 1.00 95.62 93 ALA A N 1
ATOM 742 C CA . ALA A 1 93 ? 4.603 6.838 5.815 1.00 95.62 93 ALA A CA 1
ATOM 743 C C . ALA A 1 93 ? 5.541 7.598 4.859 1.00 95.62 93 ALA A C 1
ATOM 745 O O . ALA A 1 93 ? 6.700 7.216 4.686 1.00 95.62 93 ALA A O 1
ATOM 746 N N . LEU A 1 94 ? 5.063 8.674 4.236 1.00 91.88 94 LEU A N 1
ATOM 747 C CA . LEU A 1 94 ? 5.856 9.464 3.292 1.00 91.88 94 LEU A CA 1
ATOM 748 C C . LEU A 1 94 ? 6.965 10.267 3.982 1.00 91.88 94 LEU A C 1
ATOM 750 O O . LEU A 1 94 ? 8.081 10.299 3.472 1.00 91.88 94 LEU A O 1
ATOM 754 N N . ASP A 1 95 ? 6.703 10.839 5.156 1.00 93.50 95 ASP A N 1
ATOM 755 C CA . ASP A 1 95 ? 7.699 11.591 5.933 1.00 93.50 95 ASP A CA 1
ATOM 756 C C . ASP A 1 95 ? 8.854 10.688 6.421 1.00 93.50 95 ASP A C 1
ATOM 758 O O . ASP A 1 95 ? 9.966 11.156 6.673 1.00 93.50 95 ASP A O 1
ATOM 762 N N . ASN A 1 96 ? 8.618 9.374 6.510 1.00 85.00 96 ASN A N 1
ATOM 763 C CA . ASN A 1 96 ? 9.626 8.373 6.861 1.00 85.00 96 ASN A CA 1
ATOM 764 C C . ASN A 1 96 ? 10.453 7.856 5.668 1.00 85.00 96 ASN A C 1
ATOM 766 O O . ASN A 1 96 ? 11.367 7.053 5.876 1.00 85.00 96 ASN A O 1
ATOM 770 N N . MET A 1 97 ? 10.175 8.297 4.435 1.00 80.12 97 MET A N 1
ATOM 771 C CA . MET A 1 97 ? 11.025 8.002 3.277 1.00 80.12 97 MET A CA 1
ATOM 772 C C . MET A 1 97 ? 12.326 8.810 3.380 1.00 80.12 97 MET A C 1
ATOM 774 O O . MET A 1 97 ? 12.381 9.965 2.963 1.00 80.12 97 MET A O 1
ATOM 778 N N . LYS A 1 98 ? 13.363 8.209 3.967 1.00 57.47 98 LYS A N 1
ATOM 779 C CA . LYS A 1 98 ? 14.728 8.756 3.996 1.00 57.47 98 LYS A CA 1
ATOM 780 C C . LYS A 1 98 ? 15.584 8.180 2.879 1.00 57.47 98 LYS A C 1
ATOM 782 O O . LYS A 1 98 ? 15.462 6.963 2.618 1.00 57.47 98 LYS A O 1
#

Sequence (98 aa):
FFKPTVARGKTVWPKNPADLLRYGVRWDYDGITKHNGVDCHRYQLQPNAGKIPSTIKEWRDKNGGTHAVITVMHIPVDTEPDTEIFESSAKEALDNMK

Foldseek 3Di:
DADQPDDAQDFSPDPDPVVCAEAQKTWGWHQWDDDPNATWGKTFIFGGDDRHDPVSVVVQVVQPHRPGGQWMFTQGHPDDDDDVSVVVSVVVRVVPRD

Secondary structure (DSSP, 8-state):
--S--S-TTEEEE--SHHHHHHH-EEEEEEEEEEETTEEEEEEEEEEPSSS--HHHHHHHHHTTGGG--SEEEEEETT----HHHHHHHHHHHHHT--

Radius of gyration: 13.56 Å; chains: 1; bounding box: 33×24×39 Å

Organism: Coccidioides posadasii (strain RMSCC 757 / Silveira) (NCBI:txid443226)

InterPro domains:
  IPR059509 Subtelomeric hrmA-associated cluster protein [PF28515] (1-84)

pLDDT: mean 95.81, std 4.63, range [57.47, 98.44]